Protein AF-A0A4R0XP90-F1 (afdb_monomer_lite)

Sequence (80 aa):
MMTTRQCTVAVKTIDGIESIVRARATSPRTFHELRCAVGFSHDLKRAIDDLIERGVLRRYGVRNSFDWGIEELYICVSHQ

pLDDT: mean 72.54, std 15.65, range [31.02, 89.56]

Secondary structure (DSSP, 8-state):
-------------HHHHHHHHHHH-SS-EEHHHHHHHH-S-TTHHHHHHHHHHTTSEEEEEEEEETTTEEEEEEEEPPP-

Structure (mmCIF, N/CA/C/O backbone):
data_AF-A0A4R0XP90-F1
#
_entry.id   AF-A0A4R0XP90-F1
#
loop_
_atom_site.group_PDB
_atom_site.id
_atom_site.type_symbol
_atom_site.label_atom_id
_atom_site.label_alt_id
_atom_site.label_comp_id
_atom_site.label_asym_id
_atom_site.label_entity_id
_atom_site.label_seq_id
_atom_site.pdbx_PDB_ins_code
_atom_site.Cartn_x
_atom_site.Cartn_y
_atom_site.Cartn_z
_atom_site.occupancy
_atom_site.B_iso_or_equiv
_atom_site.auth_seq_id
_atom_site.auth_comp_id
_atom_site.auth_asym_id
_atom_site.auth_atom_id
_atom_site.pdbx_PDB_model_num
ATOM 1 N N . MET A 1 1 ? 20.318 -22.764 -2.599 1.00 31.02 1 MET A N 1
ATOM 2 C CA . MET A 1 1 ? 19.815 -21.978 -3.748 1.00 31.02 1 MET A CA 1
ATOM 3 C C . MET A 1 1 ? 18.828 -20.943 -3.227 1.00 31.02 1 MET A C 1
ATOM 5 O O . MET A 1 1 ? 17.727 -21.315 -2.851 1.00 31.02 1 MET A O 1
ATOM 9 N N . MET A 1 2 ? 19.229 -19.673 -3.120 1.00 33.00 2 MET A N 1
ATOM 10 C CA . MET A 1 2 ? 18.303 -18.574 -2.821 1.00 33.00 2 MET A CA 1
ATOM 11 C C . MET A 1 2 ? 17.689 -18.104 -4.139 1.00 33.00 2 MET A C 1
ATOM 13 O O . MET A 1 2 ? 18.388 -17.547 -4.979 1.00 33.00 2 MET A O 1
ATOM 17 N N . THR A 1 3 ? 16.398 -18.350 -4.344 1.00 37.81 3 THR A N 1
ATOM 18 C CA . THR A 1 3 ? 15.654 -17.724 -5.438 1.00 37.81 3 THR A CA 1
ATOM 19 C C . THR A 1 3 ? 15.467 -16.253 -5.090 1.00 37.81 3 THR A C 1
ATOM 21 O O . THR A 1 3 ? 14.615 -15.913 -4.265 1.00 37.81 3 THR A O 1
ATOM 24 N N . THR A 1 4 ? 16.245 -15.366 -5.703 1.00 39.38 4 THR A N 1
ATOM 25 C CA . THR A 1 4 ? 15.859 -13.963 -5.826 1.00 39.38 4 THR A CA 1
ATOM 26 C C . THR A 1 4 ? 14.517 -13.954 -6.547 1.00 39.38 4 THR A C 1
ATOM 28 O O . THR A 1 4 ? 14.441 -14.228 -7.742 1.00 39.38 4 THR A O 1
ATOM 31 N N . ARG A 1 5 ? 13.428 -13.709 -5.806 1.00 42.44 5 ARG A N 1
ATOM 32 C CA . ARG A 1 5 ? 12.118 -13.412 -6.392 1.00 42.44 5 ARG A CA 1
ATOM 33 C C . ARG A 1 5 ? 12.270 -12.098 -7.150 1.00 42.44 5 ARG A C 1
ATOM 35 O O . ARG A 1 5 ? 12.055 -11.024 -6.594 1.00 42.44 5 ARG A O 1
ATOM 42 N N . GLN A 1 6 ? 12.722 -12.187 -8.397 1.00 36.25 6 GLN A N 1
ATOM 43 C CA . GLN A 1 6 ? 12.713 -11.068 -9.319 1.00 36.25 6 GLN A CA 1
ATOM 44 C C . GLN A 1 6 ? 11.251 -10.663 -9.476 1.00 36.25 6 GLN A C 1
ATOM 46 O O . GLN A 1 6 ? 10.440 -11.382 -10.055 1.00 36.25 6 GLN A O 1
ATOM 51 N N . CYS A 1 7 ? 10.900 -9.547 -8.845 1.00 41.53 7 CYS A N 1
ATOM 52 C CA . CYS A 1 7 ? 9.595 -8.936 -8.988 1.00 41.53 7 CYS A CA 1
ATOM 53 C C . CYS A 1 7 ? 9.488 -8.484 -10.445 1.00 41.53 7 CYS A C 1
ATOM 55 O O . CYS A 1 7 ? 10.167 -7.538 -10.840 1.00 41.53 7 CYS A O 1
ATOM 57 N N . THR A 1 8 ? 8.699 -9.197 -11.250 1.00 38.81 8 THR A N 1
ATOM 58 C CA . THR A 1 8 ? 8.462 -8.873 -12.659 1.00 38.81 8 THR A CA 1
ATOM 59 C C . THR A 1 8 ? 7.977 -7.428 -12.769 1.00 38.81 8 THR A C 1
ATOM 61 O O . THR A 1 8 ? 6.912 -7.080 -12.253 1.00 38.81 8 THR A O 1
ATOM 64 N N . VAL A 1 9 ? 8.779 -6.574 -13.406 1.00 44.28 9 VAL A N 1
ATOM 65 C CA . VAL A 1 9 ? 8.477 -5.150 -13.579 1.00 44.28 9 VAL A CA 1
ATOM 66 C C . VAL A 1 9 ? 7.532 -5.007 -14.766 1.00 44.28 9 VAL A C 1
ATOM 68 O O . VAL A 1 9 ? 7.961 -4.961 -15.912 1.00 44.28 9 VAL A O 1
ATOM 71 N N . ALA A 1 10 ? 6.232 -4.962 -14.494 1.00 46.34 10 ALA A N 1
ATOM 72 C CA . ALA A 1 10 ? 5.288 -4.356 -15.422 1.00 46.34 10 ALA A CA 1
ATOM 73 C C . ALA A 1 10 ? 5.175 -2.876 -15.042 1.00 46.34 10 ALA A C 1
ATOM 75 O O . ALA A 1 10 ? 5.010 -2.566 -13.862 1.00 46.34 10 ALA A O 1
ATOM 76 N N . VAL A 1 11 ? 5.274 -1.960 -16.006 1.00 50.72 11 VAL A N 1
ATOM 77 C CA . VAL A 1 11 ? 4.887 -0.561 -15.781 1.00 50.72 11 VAL A CA 1
ATOM 78 C C . VAL A 1 11 ? 3.382 -0.573 -15.528 1.00 50.72 11 VAL A C 1
ATOM 80 O O . VAL A 1 11 ? 2.603 -0.850 -16.436 1.00 50.72 11 VAL A O 1
ATOM 83 N N . LYS A 1 12 ? 2.970 -0.375 -14.276 1.00 60.81 12 LYS A N 1
ATOM 84 C CA . LYS A 1 12 ? 1.555 -0.380 -13.892 1.00 60.81 12 LYS A CA 1
ATOM 85 C C . LYS A 1 12 ? 1.088 1.061 -13.774 1.00 60.81 12 LYS A C 1
ATOM 87 O O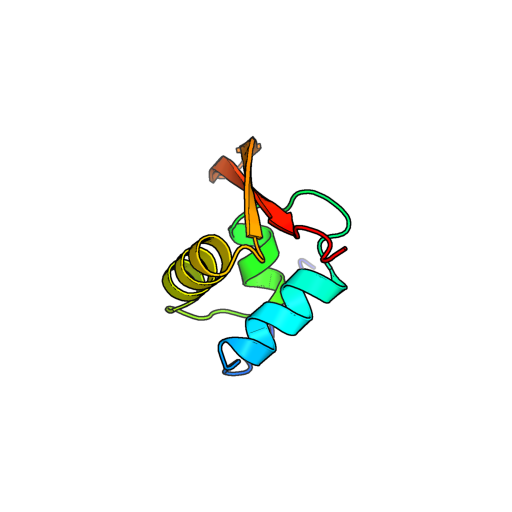 . LYS A 1 12 ? 1.690 1.841 -13.043 1.00 60.81 12 LYS A O 1
ATOM 92 N N . THR A 1 13 ? 0.030 1.403 -14.505 1.00 73.50 13 THR A N 1
ATOM 93 C CA . THR A 1 13 ? -0.718 2.652 -14.312 1.00 73.50 13 THR A CA 1
ATOM 94 C C . THR A 1 13 ? -1.219 2.741 -12.867 1.00 73.50 13 THR A C 1
ATOM 96 O O . THR A 1 13 ? -1.316 1.714 -12.191 1.00 73.50 13 THR A O 1
ATOM 99 N N . ILE A 1 14 ? -1.574 3.939 -12.387 1.00 71.94 14 ILE A N 1
ATOM 100 C CA . ILE A 1 14 ? -2.155 4.124 -11.042 1.00 71.94 14 ILE A CA 1
ATOM 101 C C . ILE A 1 14 ? -3.347 3.179 -10.815 1.00 71.94 14 ILE A C 1
ATOM 103 O O . ILE A 1 14 ? -3.412 2.537 -9.771 1.00 71.94 14 ILE A O 1
ATOM 107 N N . ASP A 1 15 ? -4.212 2.989 -11.813 1.00 74.62 15 ASP A N 1
ATOM 108 C CA . ASP A 1 15 ? -5.339 2.046 -11.732 1.00 74.62 15 ASP A CA 1
ATOM 109 C C . ASP A 1 15 ? -4.884 0.581 -11.606 1.00 74.62 15 ASP A C 1
ATOM 111 O O . ASP A 1 15 ? -5.485 -0.220 -10.888 1.00 74.62 15 ASP A O 1
ATOM 115 N N . GLY A 1 16 ? -3.781 0.214 -12.265 1.00 77.00 16 GLY A N 1
ATOM 116 C CA . GLY A 1 16 ? -3.173 -1.109 -12.127 1.00 77.00 16 GLY A CA 1
ATOM 117 C C . GLY A 1 16 ? -2.560 -1.334 -10.742 1.00 77.00 16 GLY A C 1
ATOM 118 O O . GLY A 1 16 ? -2.652 -2.436 -10.196 1.00 77.00 16 GLY A O 1
ATOM 119 N N . ILE A 1 17 ? -1.964 -0.292 -10.154 1.00 77.56 17 ILE A N 1
ATOM 120 C CA . ILE A 1 17 ? -1.482 -0.303 -8.766 1.00 77.56 17 ILE A CA 1
ATOM 121 C C . ILE A 1 17 ? -2.675 -0.467 -7.825 1.00 77.56 17 ILE A C 1
ATOM 123 O O . ILE A 1 17 ? -2.676 -1.383 -7.006 1.00 77.56 17 ILE A O 1
ATOM 127 N N . GLU A 1 18 ? -3.719 0.343 -7.998 1.00 79.75 18 GLU A N 1
ATOM 128 C CA . GLU A 1 18 ? -4.951 0.277 -7.214 1.00 79.75 18 GLU A CA 1
ATOM 129 C C . GLU A 1 18 ? -5.554 -1.131 -7.213 1.00 79.75 18 GLU A C 1
ATOM 131 O O . GLU A 1 18 ? -5.810 -1.698 -6.150 1.00 79.75 18 GLU A O 1
ATOM 136 N N . SER A 1 19 ? -5.727 -1.721 -8.398 1.00 78.75 19 SER A N 1
ATOM 137 C CA . SER A 1 19 ? -6.307 -3.055 -8.568 1.00 78.75 19 SER A CA 1
ATOM 138 C C . SER A 1 19 ? -5.527 -4.127 -7.800 1.00 78.75 19 SER A C 1
ATOM 140 O O . SER A 1 19 ? -6.119 -4.954 -7.106 1.00 78.75 19 SER A O 1
ATOM 142 N N . ILE A 1 20 ? -4.192 -4.087 -7.844 1.00 77.06 20 ILE A N 1
ATOM 143 C CA . ILE A 1 20 ? -3.341 -5.053 -7.130 1.00 77.06 20 ILE A CA 1
ATOM 144 C C . ILE A 1 20 ? -3.410 -4.858 -5.629 1.00 77.06 20 ILE A C 1
ATOM 146 O O . ILE A 1 20 ? -3.476 -5.840 -4.886 1.00 77.06 20 ILE A O 1
ATOM 150 N N . VAL A 1 21 ? -3.356 -3.604 -5.187 1.00 77.69 21 VAL A N 1
ATOM 151 C CA . VAL A 1 21 ? -3.405 -3.272 -3.770 1.00 77.69 21 VAL A CA 1
ATOM 152 C C . VAL A 1 21 ? -4.750 -3.723 -3.202 1.00 77.69 21 VAL A C 1
ATOM 154 O O . VAL A 1 21 ? -4.760 -4.488 -2.241 1.00 77.69 21 VAL A O 1
ATOM 157 N N . ARG A 1 22 ? -5.867 -3.422 -3.875 1.00 75.94 22 ARG A N 1
ATOM 158 C CA . ARG A 1 22 ? -7.204 -3.909 -3.494 1.00 75.94 22 ARG A CA 1
ATOM 159 C C . ARG A 1 22 ? -7.311 -5.431 -3.493 1.00 75.94 22 ARG A C 1
ATOM 161 O O . ARG A 1 22 ? -7.821 -5.998 -2.533 1.00 75.94 22 ARG A O 1
ATOM 168 N N . ALA A 1 23 ? -6.803 -6.106 -4.524 1.00 71.19 23 ALA A N 1
ATOM 169 C CA . ALA A 1 23 ? -6.876 -7.564 -4.624 1.00 71.19 23 ALA A CA 1
ATOM 170 C C . ALA A 1 23 ? -6.055 -8.296 -3.544 1.00 71.19 23 ALA A C 1
ATOM 172 O O . ALA A 1 23 ? -6.287 -9.479 -3.298 1.00 71.19 23 ALA A O 1
ATOM 173 N N . ARG A 1 24 ? -5.070 -7.632 -2.918 1.00 65.44 24 ARG A N 1
ATOM 174 C CA . ARG A 1 24 ? -4.114 -8.272 -1.993 1.00 65.44 24 ARG A CA 1
ATOM 175 C C . ARG A 1 24 ? -4.107 -7.718 -0.567 1.00 65.44 24 ARG A C 1
ATOM 177 O O . ARG A 1 24 ? -3.473 -8.326 0.302 1.00 65.44 24 ARG A O 1
ATOM 184 N N . ALA A 1 25 ? -4.782 -6.603 -0.305 1.00 60.44 25 ALA A N 1
ATOM 185 C CA . ALA A 1 25 ? -4.792 -5.934 0.995 1.00 60.44 25 ALA A CA 1
ATOM 186 C C . ALA A 1 25 ? -6.019 -6.304 1.845 1.00 60.44 25 ALA A C 1
ATOM 188 O O . ALA A 1 25 ? -6.715 -5.437 2.365 1.00 60.44 25 ALA A O 1
ATOM 189 N N . THR A 1 26 ? -6.254 -7.604 2.039 1.00 64.50 26 THR A N 1
ATOM 190 C CA . THR A 1 26 ? -7.139 -8.102 3.110 1.00 64.50 26 THR A CA 1
ATOM 191 C C . THR A 1 26 ? -6.522 -7.932 4.506 1.00 64.50 26 THR A C 1
ATOM 193 O O . THR A 1 26 ? -7.212 -8.063 5.511 1.00 64.50 26 THR A O 1
ATOM 196 N N . SER A 1 27 ? -5.223 -7.621 4.576 1.00 73.12 27 SER A N 1
ATOM 197 C CA . SER A 1 27 ? -4.453 -7.347 5.792 1.00 73.12 27 SER A CA 1
ATOM 198 C C . SER A 1 27 ? -3.543 -6.125 5.590 1.00 73.12 27 SER A C 1
ATOM 200 O O . SER A 1 27 ? -3.176 -5.847 4.443 1.00 73.12 27 SER A O 1
ATOM 202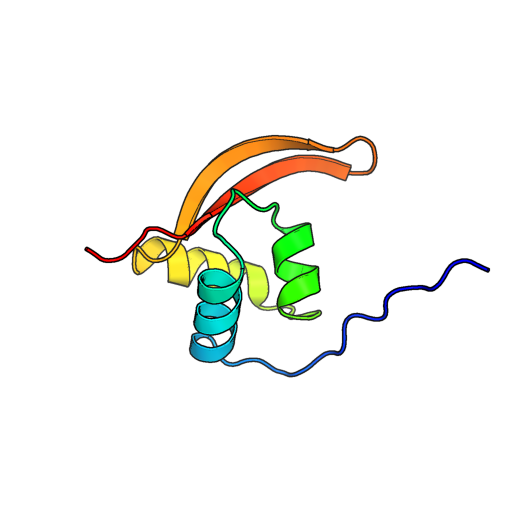 N N . PRO A 1 28 ? -3.111 -5.429 6.662 1.00 82.94 28 PRO A N 1
ATOM 203 C CA . PRO A 1 28 ? -2.102 -4.376 6.555 1.00 82.94 28 PRO A CA 1
ATOM 204 C C . PRO A 1 28 ? -0.813 -4.891 5.894 1.00 82.94 28 PRO A C 1
ATOM 206 O O . PRO A 1 28 ? -0.362 -5.996 6.200 1.00 82.94 28 PRO A O 1
ATOM 209 N N . ARG A 1 29 ? -0.224 -4.094 4.997 1.00 84.38 29 ARG A N 1
ATOM 210 C CA . ARG A 1 29 ? 0.997 -4.406 4.236 1.00 84.38 29 ARG A CA 1
ATOM 211 C C . ARG A 1 29 ? 2.037 -3.311 4.385 1.00 84.38 29 ARG A C 1
ATOM 213 O O . ARG A 1 29 ? 1.677 -2.137 4.426 1.00 84.38 29 ARG A O 1
ATOM 220 N N . THR A 1 30 ? 3.317 -3.667 4.421 1.00 86.44 30 THR A N 1
ATOM 221 C CA . THR A 1 30 ? 4.386 -2.658 4.408 1.00 86.44 30 THR A CA 1
ATOM 222 C C . THR A 1 30 ? 4.597 -2.075 3.013 1.00 86.44 30 THR A C 1
ATOM 224 O O . THR A 1 30 ? 4.220 -2.680 2.004 1.00 86.44 30 THR A O 1
ATOM 227 N N . PHE A 1 31 ? 5.261 -0.918 2.931 1.00 82.88 31 PHE A N 1
ATOM 228 C CA . PHE A 1 31 ? 5.688 -0.344 1.649 1.00 82.88 31 PHE A CA 1
ATOM 229 C C . PHE A 1 31 ? 6.472 -1.355 0.794 1.00 82.88 31 PHE A C 1
ATOM 231 O O . PHE A 1 31 ? 6.265 -1.450 -0.416 1.00 82.88 31 PHE A O 1
ATOM 238 N N . HIS A 1 32 ? 7.343 -2.154 1.418 1.00 81.25 32 HIS A N 1
ATOM 239 C CA . HIS A 1 32 ? 8.116 -3.174 0.719 1.00 81.25 32 HIS A CA 1
ATOM 240 C C . HIS A 1 32 ? 7.229 -4.278 0.129 1.00 81.25 32 HIS A C 1
ATOM 242 O O . HIS A 1 32 ? 7.409 -4.653 -1.029 1.00 81.25 32 HIS A O 1
ATOM 248 N N . GLU A 1 33 ? 6.254 -4.786 0.889 1.00 80.88 33 GLU A N 1
ATOM 249 C CA . GLU A 1 33 ? 5.311 -5.798 0.395 1.00 80.88 33 GLU A CA 1
ATOM 250 C C . GLU A 1 33 ? 4.494 -5.277 -0.794 1.00 80.88 33 GLU A C 1
ATOM 252 O O . GLU A 1 33 ? 4.318 -5.994 -1.784 1.00 80.88 33 GLU A O 1
ATOM 257 N N . LEU A 1 34 ? 4.051 -4.016 -0.732 1.00 81.44 34 LEU A N 1
ATOM 258 C CA . LEU A 1 34 ? 3.363 -3.354 -1.840 1.00 81.44 34 LEU A CA 1
ATOM 259 C C . LEU A 1 34 ? 4.278 -3.221 -3.059 1.00 81.44 34 LEU A C 1
ATOM 261 O O . LEU A 1 34 ? 3.872 -3.552 -4.172 1.00 81.44 34 LEU A O 1
ATOM 265 N N . ARG A 1 35 ? 5.540 -2.833 -2.855 1.00 79.75 35 ARG A N 1
ATOM 266 C CA . ARG A 1 35 ? 6.541 -2.749 -3.925 1.00 79.75 35 ARG A CA 1
ATOM 267 C C . ARG A 1 35 ? 6.786 -4.089 -4.595 1.00 79.75 35 ARG A C 1
ATOM 269 O O . ARG A 1 35 ? 6.853 -4.157 -5.817 1.00 79.75 35 ARG A O 1
ATOM 276 N N . CYS A 1 36 ? 6.860 -5.164 -3.823 1.00 78.75 36 CYS A N 1
ATOM 277 C CA . CYS A 1 36 ? 7.010 -6.507 -4.369 1.00 78.75 36 CYS A CA 1
ATOM 278 C C . CYS A 1 36 ? 5.771 -6.961 -5.157 1.00 78.75 36 CYS A C 1
ATOM 280 O O . CYS A 1 36 ? 5.905 -7.630 -6.179 1.00 78.75 36 CYS A O 1
ATOM 282 N N . ALA A 1 37 ? 4.565 -6.588 -4.721 1.00 77.44 37 ALA A N 1
ATOM 283 C CA . ALA A 1 37 ? 3.323 -6.942 -5.412 1.00 77.44 37 ALA A CA 1
ATOM 284 C C . ALA A 1 37 ? 3.113 -6.146 -6.713 1.00 77.44 37 ALA A C 1
ATOM 286 O O . ALA A 1 37 ? 2.657 -6.681 -7.731 1.00 77.44 37 ALA A O 1
ATOM 287 N N . VAL A 1 38 ? 3.438 -4.857 -6.684 1.00 74.69 38 VAL A N 1
AT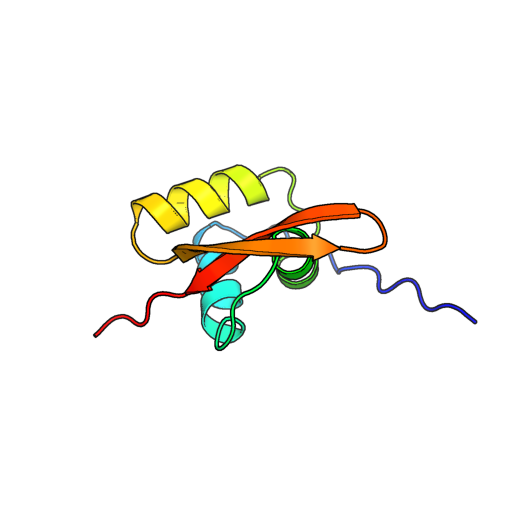OM 288 C CA . VAL A 1 38 ? 3.284 -3.947 -7.819 1.00 74.69 38 VAL A CA 1
ATOM 289 C C . VAL A 1 38 ? 4.418 -4.136 -8.830 1.00 74.69 38 VAL A C 1
ATOM 291 O O . VAL A 1 38 ? 4.157 -4.084 -10.030 1.00 74.69 38 VAL A O 1
ATOM 294 N N . GLY A 1 39 ? 5.624 -4.469 -8.375 1.00 69.00 39 GLY A N 1
ATOM 295 C CA . GLY A 1 39 ? 6.852 -4.424 -9.167 1.00 69.00 39 GLY A CA 1
ATOM 296 C C . GLY A 1 39 ? 7.661 -3.167 -8.833 1.00 69.00 39 GLY A C 1
ATOM 297 O O . GLY A 1 39 ? 7.148 -2.238 -8.206 1.00 69.00 39 GLY A O 1
ATOM 298 N N . PHE A 1 40 ? 8.940 -3.135 -9.222 1.00 64.44 40 PHE A N 1
ATOM 299 C CA . PHE A 1 40 ? 9.821 -1.984 -8.990 1.00 64.44 40 PHE A CA 1
ATOM 300 C C . PHE A 1 40 ? 9.351 -0.763 -9.795 1.00 64.44 40 PHE A C 1
ATOM 302 O O . PHE A 1 40 ? 9.821 -0.519 -10.901 1.00 64.44 40 PHE A O 1
ATOM 309 N N . SER A 1 41 ? 8.416 -0.001 -9.232 1.00 63.12 41 SER A N 1
ATOM 310 C CA . SER A 1 41 ? 8.019 1.308 -9.738 1.00 63.12 41 SER A CA 1
ATOM 311 C C . SER A 1 41 ? 8.679 2.389 -8.890 1.00 63.12 41 SER A C 1
ATOM 313 O O . SER A 1 41 ? 8.494 2.429 -7.671 1.00 63.12 41 SER A O 1
ATOM 315 N N . HIS A 1 42 ? 9.447 3.266 -9.539 1.00 66.25 42 HIS A N 1
ATOM 316 C CA . HIS A 1 42 ? 10.024 4.454 -8.904 1.00 66.25 42 HIS A CA 1
ATOM 317 C C . HIS A 1 42 ? 8.922 5.408 -8.395 1.00 66.25 42 HIS A C 1
ATOM 319 O O . HIS A 1 42 ? 9.134 6.163 -7.449 1.00 66.25 42 HIS A O 1
ATOM 325 N N . ASP A 1 43 ? 7.714 5.285 -8.951 1.00 74.25 43 ASP A N 1
ATOM 326 C CA . ASP A 1 43 ? 6.559 6.128 -8.651 1.00 74.25 43 ASP A CA 1
ATOM 327 C C . ASP A 1 43 ? 5.619 5.525 -7.600 1.00 74.25 43 ASP A C 1
ATOM 329 O O . ASP A 1 43 ? 4.580 6.105 -7.294 1.00 74.25 43 ASP A O 1
ATOM 333 N N . LEU A 1 44 ? 5.962 4.373 -7.007 1.00 79.12 44 LEU A N 1
ATOM 334 C CA . LEU A 1 44 ? 5.075 3.693 -6.058 1.00 79.12 44 LEU A CA 1
ATOM 335 C C . LEU A 1 44 ? 4.721 4.564 -4.851 1.00 79.12 44 LEU A C 1
ATOM 337 O O . LEU A 1 44 ? 3.589 4.517 -4.385 1.00 79.12 44 LEU A O 1
ATOM 341 N N . LYS A 1 45 ? 5.673 5.349 -4.337 1.00 83.56 45 LYS A N 1
ATOM 342 C CA . LYS A 1 45 ? 5.413 6.222 -3.187 1.00 83.56 45 LYS A CA 1
ATOM 343 C C . LYS A 1 45 ? 4.362 7.276 -3.521 1.00 83.56 45 LYS A C 1
ATOM 345 O O . LYS A 1 45 ? 3.387 7.399 -2.794 1.00 83.56 45 LYS A O 1
ATOM 350 N N . ARG A 1 46 ? 4.510 7.928 -4.676 1.00 85.56 46 ARG A N 1
ATOM 351 C CA . ARG A 1 46 ? 3.530 8.888 -5.185 1.00 85.56 46 ARG A CA 1
ATOM 352 C C . ARG A 1 46 ? 2.172 8.230 -5.430 1.00 85.56 46 ARG A C 1
ATOM 354 O O . ARG A 1 46 ? 1.160 8.768 -5.017 1.00 85.56 46 ARG A O 1
ATOM 361 N N . ALA A 1 47 ? 2.153 7.034 -6.016 1.00 84.31 47 ALA A N 1
ATOM 362 C CA . ALA A 1 47 ? 0.913 6.290 -6.218 1.00 84.31 47 ALA A CA 1
ATOM 363 C C . ALA A 1 47 ? 0.230 5.910 -4.892 1.00 84.31 47 ALA A C 1
ATOM 365 O O . ALA A 1 47 ? -0.991 5.925 -4.811 1.00 84.31 47 ALA A O 1
ATOM 366 N N . ILE A 1 48 ? 0.991 5.568 -3.848 1.00 85.88 48 ILE A N 1
ATOM 367 C CA . ILE A 1 48 ? 0.437 5.309 -2.512 1.00 85.88 48 ILE A CA 1
ATOM 368 C C . ILE A 1 48 ? -0.159 6.585 -1.917 1.00 85.88 48 ILE A C 1
ATOM 370 O O . ILE A 1 48 ? -1.262 6.518 -1.381 1.00 85.88 48 ILE A O 1
ATOM 374 N N . ASP A 1 49 ? 0.530 7.721 -2.032 1.00 87.50 49 ASP A N 1
ATOM 375 C CA . ASP A 1 49 ? 0.022 9.012 -1.561 1.00 87.50 49 ASP A CA 1
ATOM 376 C C . ASP A 1 49 ? -1.284 9.386 -2.291 1.00 87.50 49 ASP A C 1
ATOM 378 O O . ASP A 1 49 ? -2.294 9.635 -1.632 1.00 87.50 49 ASP A O 1
ATOM 382 N N . ASP A 1 50 ? -1.326 9.267 -3.623 1.00 88.25 50 ASP A N 1
ATOM 383 C CA . ASP A 1 50 ? -2.538 9.486 -4.430 1.00 88.25 50 ASP A CA 1
ATOM 384 C C . ASP A 1 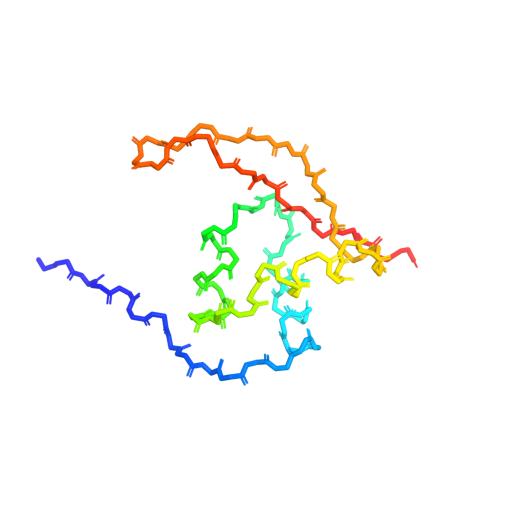50 ? -3.686 8.546 -4.002 1.00 88.25 50 ASP A C 1
ATOM 386 O O . ASP A 1 50 ? -4.848 8.946 -3.909 1.00 88.25 50 ASP A O 1
ATOM 390 N N . LEU A 1 51 ? -3.390 7.272 -3.716 1.00 85.69 51 LEU A N 1
ATOM 391 C CA . LEU A 1 51 ? -4.389 6.304 -3.247 1.00 85.69 51 LEU A CA 1
ATOM 392 C C . LEU A 1 51 ? -4.895 6.608 -1.832 1.00 85.69 51 LEU A C 1
ATOM 394 O O . LEU A 1 51 ? -6.034 6.259 -1.513 1.00 85.69 51 LEU A O 1
ATOM 398 N N . ILE A 1 52 ? -4.084 7.243 -0.985 1.00 88.31 52 ILE A N 1
ATOM 399 C CA . ILE A 1 52 ? -4.513 7.727 0.331 1.00 88.31 52 ILE A CA 1
ATOM 400 C C . ILE A 1 52 ? -5.434 8.935 0.171 1.00 88.31 52 ILE A C 1
ATOM 402 O O . ILE A 1 52 ? -6.499 8.963 0.787 1.00 88.31 52 ILE A O 1
ATOM 406 N N . GLU A 1 53 ? -5.074 9.894 -0.683 1.00 89.56 53 GLU A N 1
ATOM 407 C CA . GLU A 1 53 ? -5.916 11.061 -0.977 1.00 89.56 53 GLU A CA 1
ATOM 408 C C . GLU A 1 53 ? -7.272 10.654 -1.567 1.00 89.56 53 GLU A C 1
ATOM 410 O O . GLU A 1 53 ? -8.309 11.200 -1.192 1.00 89.56 53 GLU A O 1
ATOM 415 N N . ARG A 1 54 ? -7.290 9.625 -2.422 1.00 85.56 54 ARG A N 1
ATOM 416 C CA . ARG A 1 54 ? -8.515 9.040 -2.993 1.00 85.56 54 ARG A CA 1
ATOM 417 C C . ARG A 1 54 ? -9.319 8.187 -2.002 1.00 85.56 54 ARG A C 1
ATOM 419 O O . ARG A 1 54 ? -10.368 7.665 -2.373 1.00 85.56 54 ARG A O 1
ATOM 426 N N . GLY A 1 55 ? -8.839 8.003 -0.770 1.00 85.31 55 GLY A N 1
ATOM 427 C CA . GLY A 1 55 ? -9.504 7.203 0.263 1.00 85.31 55 GLY A CA 1
ATOM 428 C C . GLY A 1 55 ? -9.459 5.690 0.027 1.00 85.31 55 GLY A C 1
A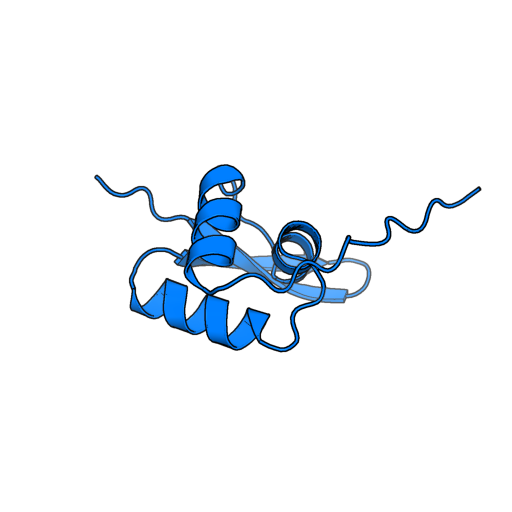TOM 429 O O . GLY A 1 55 ? -10.183 4.946 0.683 1.00 85.31 55 GLY A O 1
ATOM 430 N N . VAL A 1 56 ? -8.616 5.217 -0.894 1.00 84.69 56 VAL A N 1
ATOM 431 C CA . VAL A 1 56 ? -8.457 3.792 -1.218 1.00 84.69 56 VAL A CA 1
ATOM 432 C C . VAL A 1 56 ? -7.531 3.094 -0.227 1.00 84.69 56 VAL A C 1
ATOM 434 O O . VAL A 1 56 ? -7.758 1.941 0.151 1.00 84.69 56 VAL A O 1
ATOM 437 N N . LEU A 1 57 ? -6.474 3.790 0.186 1.00 87.06 57 LEU A N 1
ATOM 438 C CA . LEU A 1 57 ? -5.504 3.330 1.169 1.00 87.06 57 LEU A CA 1
ATOM 439 C C . LEU A 1 57 ? -5.571 4.177 2.434 1.00 87.06 57 LEU A C 1
ATOM 441 O O . LEU A 1 57 ? -5.856 5.369 2.405 1.00 87.06 57 LEU A O 1
ATOM 445 N N . ARG A 1 58 ? -5.231 3.562 3.563 1.00 87.06 58 ARG A N 1
ATOM 446 C CA . ARG A 1 58 ? -5.027 4.267 4.826 1.00 87.06 58 ARG A CA 1
ATOM 447 C C . ARG A 1 58 ? -3.745 3.790 5.492 1.00 87.06 58 ARG A C 1
ATOM 449 O O . ARG A 1 58 ? -3.466 2.590 5.524 1.00 87.06 58 ARG A O 1
ATOM 456 N N . ARG A 1 59 ? -2.992 4.725 6.079 1.00 88.12 59 ARG A N 1
ATOM 457 C CA . ARG A 1 59 ? -1.907 4.388 7.011 1.00 88.12 59 ARG A CA 1
ATOM 458 C C . ARG A 1 59 ? -2.506 3.745 8.261 1.00 88.12 59 ARG A C 1
ATOM 460 O O . ARG A 1 59 ? -3.312 4.358 8.957 1.00 88.12 59 ARG A O 1
ATOM 467 N N . TYR A 1 60 ? -2.139 2.491 8.495 1.00 85.56 60 TYR A N 1
ATOM 468 C CA . TYR A 1 60 ? -2.650 1.659 9.580 1.00 85.56 60 TYR A CA 1
ATOM 469 C C . TYR A 1 60 ? -1.789 1.768 10.843 1.00 85.56 60 TYR A C 1
ATOM 471 O O . TYR A 1 60 ? -2.313 1.788 11.952 1.00 85.56 60 TYR A O 1
ATOM 479 N N . GLY A 1 61 ? -0.468 1.845 10.685 1.00 87.00 61 GLY A N 1
ATOM 480 C CA . GLY A 1 61 ? 0.469 1.892 11.804 1.00 87.00 61 GLY A CA 1
ATOM 481 C C . GLY A 1 61 ? 1.903 1.675 11.349 1.00 87.00 61 GLY A C 1
ATOM 482 O O . GLY A 1 61 ? 2.224 1.885 10.181 1.00 87.00 61 GLY A O 1
ATOM 483 N N . VAL A 1 62 ? 2.754 1.223 12.266 1.00 86.75 62 VAL A N 1
ATOM 484 C CA . VAL A 1 62 ? 4.150 0.887 11.980 1.00 86.75 62 VAL A CA 1
ATOM 485 C C . VAL A 1 62 ? 4.489 -0.509 12.495 1.00 86.75 62 VAL A C 1
ATOM 487 O O . VAL A 1 62 ? 3.966 -0.943 13.522 1.00 86.75 62 VAL A O 1
ATOM 490 N N . ARG A 1 63 ? 5.365 -1.225 11.788 1.00 81.69 63 ARG A N 1
ATOM 491 C CA . ARG A 1 63 ? 5.919 -2.519 12.198 1.00 81.69 63 ARG A CA 1
ATOM 492 C C . ARG A 1 63 ? 7.432 -2.432 12.214 1.00 81.69 63 ARG A C 1
ATOM 494 O O . ARG A 1 63 ? 8.024 -1.932 11.268 1.00 81.69 63 ARG A O 1
ATOM 501 N N . ASN A 1 64 ? 8.061 -2.971 13.252 1.00 78.56 64 ASN A N 1
ATOM 502 C CA . ASN A 1 64 ? 9.512 -3.094 13.268 1.00 78.56 64 ASN A CA 1
ATOM 503 C C . ASN A 1 64 ? 9.938 -4.282 12.393 1.00 78.56 64 ASN A C 1
ATOM 505 O O . ASN A 1 64 ? 9.501 -5.413 12.609 1.00 78.56 64 ASN A O 1
ATOM 509 N N . SER A 1 65 ? 10.746 -4.004 11.382 1.00 67.94 65 SER A N 1
ATOM 510 C CA . SER A 1 65 ? 11.304 -4.970 10.445 1.00 67.94 65 SER A CA 1
ATOM 511 C C . SER A 1 65 ? 12.739 -5.262 10.859 1.00 67.94 65 SER A C 1
ATOM 513 O O . SER A 1 65 ? 13.545 -4.339 10.969 1.00 67.94 65 SER A O 1
ATOM 515 N N . PHE A 1 66 ? 13.063 -6.533 11.105 1.00 64.50 66 PHE A N 1
ATOM 516 C CA . PHE A 1 66 ? 14.395 -6.936 11.576 1.00 64.50 66 PHE A CA 1
ATOM 517 C C . PHE A 1 66 ? 15.524 -6.496 10.630 1.00 64.50 66 PHE A C 1
ATOM 519 O O . PHE A 1 66 ? 16.599 -6.143 11.101 1.00 64.50 66 PHE A O 1
ATOM 526 N N . ASP A 1 67 ? 15.259 -6.465 9.322 1.00 65.00 67 ASP A N 1
ATOM 527 C CA . ASP A 1 67 ? 16.256 -6.126 8.301 1.00 65.00 67 ASP A CA 1
ATOM 528 C C . ASP A 1 67 ? 16.246 -4.643 7.881 1.00 65.00 67 ASP A C 1
ATOM 530 O O . ASP A 1 67 ? 17.227 -4.158 7.322 1.00 65.00 67 ASP A O 1
ATOM 534 N N . TRP A 1 68 ? 15.149 -3.911 8.116 1.00 64.44 68 TRP A N 1
ATOM 535 C CA . TRP A 1 68 ? 14.916 -2.594 7.490 1.00 64.44 68 TRP A CA 1
ATOM 536 C C . TRP A 1 68 ? 14.468 -1.488 8.459 1.00 64.44 68 TRP A C 1
ATOM 538 O O . TRP A 1 68 ? 14.245 -0.357 8.031 1.00 64.44 68 TRP A O 1
ATOM 548 N N . GLY A 1 69 ? 14.354 -1.782 9.758 1.00 79.00 69 GLY A N 1
ATOM 549 C CA . GLY A 1 69 ? 13.898 -0.826 10.767 1.00 79.00 69 GLY A CA 1
ATOM 550 C C . GLY A 1 69 ? 12.378 -0.649 10.780 1.00 79.00 69 GLY A C 1
ATOM 551 O O . GLY A 1 69 ? 11.627 -1.563 10.448 1.00 79.00 69 GLY A O 1
ATOM 552 N N . ILE A 1 70 ? 11.900 0.519 11.206 1.00 78.75 70 ILE A N 1
ATOM 553 C CA . ILE A 1 70 ? 10.462 0.787 11.343 1.00 78.75 70 ILE A CA 1
ATOM 554 C C . ILE A 1 70 ? 9.829 0.978 9.954 1.00 78.75 70 ILE A C 1
ATOM 556 O O . ILE A 1 70 ? 10.133 1.942 9.256 1.00 78.75 70 ILE A O 1
ATOM 560 N N . GLU A 1 71 ? 8.914 0.086 9.571 1.00 83.19 71 GLU A N 1
ATOM 561 C CA . GLU A 1 71 ? 8.152 0.143 8.322 1.00 83.19 71 GLU A CA 1
ATOM 562 C C . GLU A 1 71 ? 6.716 0.628 8.557 1.00 83.19 71 GLU A C 1
ATOM 564 O O . GLU A 1 71 ? 6.005 0.116 9.423 1.00 83.19 71 GLU A O 1
ATOM 569 N N . GLU A 1 72 ? 6.250 1.568 7.736 1.00 85.25 72 GLU A N 1
ATOM 570 C CA . GLU A 1 72 ? 4.839 1.963 7.706 1.00 85.25 72 GLU A CA 1
ATOM 571 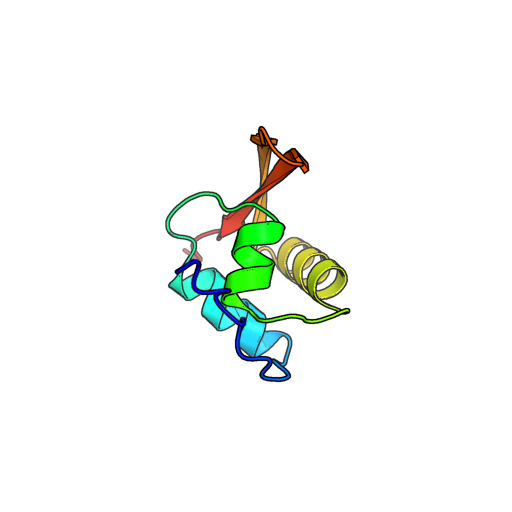C C . GLU A 1 72 ? 3.963 0.849 7.120 1.00 85.25 72 GLU A C 1
ATOM 573 O O . GLU A 1 72 ? 4.311 0.217 6.117 1.00 85.25 72 GLU A O 1
ATOM 578 N N . LEU A 1 73 ? 2.804 0.643 7.742 1.00 86.69 73 LEU A N 1
ATOM 579 C CA . LEU A 1 73 ? 1.771 -0.293 7.322 1.00 86.69 73 LEU A CA 1
ATOM 580 C C . LEU A 1 73 ? 0.607 0.449 6.667 1.00 86.69 73 LEU A C 1
ATOM 582 O O . LEU A 1 73 ? 0.091 1.432 7.202 1.00 86.69 73 LEU A O 1
ATOM 586 N N . TYR A 1 74 ? 0.142 -0.094 5.551 1.00 87.06 74 TYR A N 1
ATOM 587 C CA . TYR A 1 74 ? -0.941 0.424 4.729 1.00 87.06 74 TYR A CA 1
ATOM 588 C C . TYR A 1 74 ? -2.035 -0.635 4.608 1.00 87.06 74 TYR A C 1
ATOM 590 O O . TYR A 1 74 ? -1.741 -1.811 4.401 1.00 87.06 74 TYR A O 1
ATOM 598 N N . ILE A 1 75 ? -3.297 -0.235 4.730 1.00 85.88 75 ILE A N 1
ATOM 599 C CA . ILE A 1 75 ? -4.454 -1.121 4.557 1.00 85.88 75 ILE A CA 1
ATOM 600 C C . ILE A 1 75 ? -5.401 -0.534 3.513 1.00 85.88 75 ILE A C 1
ATOM 602 O O . ILE A 1 75 ? -5.566 0.686 3.443 1.00 85.88 75 ILE A O 1
ATOM 606 N N . CYS A 1 76 ? -6.020 -1.393 2.702 1.00 83.62 76 CYS A N 1
ATOM 607 C CA . CYS A 1 76 ? -7.103 -0.959 1.831 1.00 83.62 76 CYS A CA 1
ATOM 608 C C . CYS A 1 76 ? -8.348 -0.642 2.649 1.00 83.62 76 CYS A C 1
ATOM 610 O O . CYS A 1 76 ? -8.753 -1.408 3.520 1.00 83.62 76 CYS A O 1
ATOM 612 N N . VAL A 1 77 ? -8.975 0.480 2.325 1.00 79.62 77 VAL A N 1
ATOM 613 C CA . VAL A 1 77 ? -10.299 0.810 2.830 1.00 79.62 77 VAL A CA 1
ATOM 614 C C . VAL A 1 77 ? -11.306 0.095 1.933 1.00 79.62 77 VAL A C 1
ATOM 616 O O . VAL A 1 77 ? -11.339 0.311 0.717 1.00 79.62 77 VAL A O 1
ATOM 619 N N . SER A 1 78 ? -12.105 -0.797 2.515 1.00 65.12 78 SER A N 1
ATOM 620 C CA . SER A 1 78 ? -13.244 -1.380 1.808 1.00 65.12 78 SER A CA 1
ATOM 621 C C . SER A 1 78 ? -14.196 -0.249 1.427 1.00 65.12 78 SER A C 1
ATOM 623 O O . SER A 1 78 ? -14.659 0.479 2.305 1.00 65.12 78 SER A O 1
ATOM 625 N N . HIS A 1 79 ? -14.471 -0.086 0.131 1.00 58.78 79 HIS A N 1
ATOM 626 C CA . HIS A 1 79 ? -15.619 0.715 -0.286 1.00 58.78 79 HIS A CA 1
ATOM 627 C C . HIS A 1 79 ? -16.862 0.023 0.277 1.00 58.78 79 HIS A C 1
ATOM 629 O O . HIS A 1 79 ? -17.022 -1.184 0.080 1.00 58.78 79 HIS A O 1
ATOM 635 N N . GLN A 1 80 ? -17.664 0.765 1.039 1.00 44.75 80 GLN A N 1
ATOM 636 C CA . GLN A 1 80 ? -19.033 0.361 1.351 1.00 44.75 80 GLN A CA 1
ATOM 637 C C . GLN A 1 80 ? -19.889 0.479 0.094 1.00 44.75 80 GLN A C 1
ATOM 639 O O . GLN A 1 80 ? -19.636 1.428 -0.686 1.00 44.75 80 GLN A O 1
#

Organism: NCBI:txid1245441

Foldseek 3Di:
DDPPLQLPDDPADLVRLLVQQVVPQPDWDFLVRSCSSNDPDPCSVVSQVVCVVVQQKDFDAWDQDPVPGITTIIHGDDDD

Radius of gyration: 12.77 Å; chains: 1; bounding box: 39×33×29 Å